Protein AF-U1Z7U2-F1 (afdb_monomer)

Secondary structure (DSSP, 8-state):
-EEEEEE-TTT--EEEEEEETT-----TTSEEEEEEEEEEEE-GGG-EEEEEEEEEESTT-SSPPEE---SSS---TT--EEEEEEPP--SSEEEEEEEEEEE-SBTTBPPPPEEEEE-

Foldseek 3Di:
DDWDWDQDPPVSFIKIKDKDFPDQDDDFQQKWWWWWWWWWDQPDPVGIDIDIGTDTGGNPDPFDWDFPPDDPPPCPPRNITMTMGTDDDDPTHTDWIWTWMWGHSDPPDIDPIDTGTGD

Nearest PDB structures (foldseek):
  5hdw-assembly1_A  TM=2.378E-01  e=1.516E-01  Homo sapiens
  2wlj-assembly1_B-2  TM=3.959E-01  e=1.590E+00  Paramagnetospirillum magnetotacticum
  2x6b-assembly1_A  TM=3.764E-01  e=1.679E+00  Paramagnetospirillum magnetotacticum
  2wlj-assembly1_A-2  TM=3.754E-01  e=1.679E+00  Paramagnetospirillum magnetotacticum
  7uwl-assembly1_C  TM=3.136E-01  e=4.027E+00  Homo sapiens

Structure (mmCIF, N/CA/C/O backbone):
data_AF-U1Z7U2-F1
#
_entry.id   AF-U1Z7U2-F1
#
loop_
_atom_site.group_PDB
_atom_site.id
_atom_site.type_symbol
_atom_site.label_atom_id
_atom_site.label_alt_id
_atom_site.label_comp_id
_atom_site.label_asym_id
_atom_site.label_entity_id
_atom_site.label_seq_id
_atom_site.pdbx_PDB_ins_code
_atom_site.Cartn_x
_atom_site.Cartn_y
_atom_site.Cartn_z
_atom_site.occupancy
_atom_site.B_iso_or_equiv
_atom_site.auth_seq_id
_atom_site.auth_comp_id
_atom_site.auth_asym_id
_atom_site.auth_atom_id
_atom_site.pdbx_PDB_model_num
ATOM 1 N N . MET A 1 1 ? -4.348 8.118 7.591 1.00 70.56 1 MET A N 1
ATOM 2 C CA . MET A 1 1 ? -3.485 7.010 7.139 1.00 70.56 1 MET A CA 1
ATOM 3 C C . MET A 1 1 ? -2.384 7.594 6.265 1.00 70.56 1 MET A C 1
ATOM 5 O O . MET A 1 1 ? -2.663 8.569 5.578 1.00 70.56 1 MET A O 1
ATOM 9 N N . GLN A 1 2 ? -1.156 7.079 6.343 1.00 75.75 2 GLN A N 1
ATOM 10 C CA . GLN A 1 2 ? -0.020 7.525 5.516 1.00 75.75 2 GLN A CA 1
ATOM 11 C C . GLN A 1 2 ? 0.735 6.308 4.976 1.00 75.75 2 GLN A C 1
ATOM 13 O O . GLN A 1 2 ? 0.916 5.354 5.727 1.00 75.75 2 GLN A O 1
ATOM 18 N N . TYR A 1 3 ? 1.187 6.359 3.724 1.00 76.56 3 TYR A N 1
ATOM 19 C CA . TYR A 1 3 ? 1.913 5.281 3.049 1.00 76.56 3 TYR A CA 1
ATOM 20 C C . TYR A 1 3 ? 3.252 5.796 2.509 1.00 76.56 3 TYR A C 1
ATOM 22 O O . TYR A 1 3 ? 3.311 6.911 1.988 1.00 76.56 3 TYR A O 1
ATOM 30 N N . ALA A 1 4 ? 4.312 5.001 2.637 1.00 77.25 4 ALA A N 1
ATOM 31 C CA . ALA A 1 4 ? 5.647 5.327 2.147 1.00 77.25 4 ALA A CA 1
ATOM 32 C C . ALA A 1 4 ? 6.360 4.091 1.583 1.00 77.25 4 ALA A C 1
ATOM 34 O O . ALA A 1 4 ? 6.106 2.968 2.010 1.00 77.25 4 ALA A O 1
ATOM 35 N N . HIS A 1 5 ? 7.287 4.316 0.653 1.00 75.25 5 HIS A N 1
ATOM 36 C CA . HIS A 1 5 ? 8.133 3.291 0.045 1.00 75.25 5 HIS A CA 1
ATOM 37 C C . HIS A 1 5 ? 9.593 3.755 0.075 1.00 75.25 5 HIS A C 1
ATOM 39 O O . HIS A 1 5 ? 9.888 4.870 -0.360 1.00 75.25 5 HIS A O 1
ATOM 45 N N . TYR A 1 6 ? 10.503 2.946 0.622 1.00 75.06 6 TYR A N 1
ATOM 46 C CA . TYR A 1 6 ? 11.919 3.307 0.760 1.00 75.06 6 TYR A CA 1
ATOM 47 C C . TYR A 1 6 ? 12.828 2.076 0.907 1.00 75.06 6 TYR A C 1
ATOM 49 O O . TYR A 1 6 ? 12.359 0.982 1.206 1.00 75.06 6 TYR A O 1
ATOM 57 N N . ILE A 1 7 ? 14.144 2.256 0.739 1.00 73.31 7 ILE A N 1
ATOM 58 C CA . ILE A 1 7 ? 15.154 1.225 1.044 1.00 73.31 7 ILE A CA 1
ATOM 59 C C . ILE A 1 7 ? 15.498 1.286 2.534 1.00 73.31 7 ILE A C 1
ATOM 61 O O . ILE A 1 7 ? 15.986 2.312 3.016 1.00 73.31 7 ILE A O 1
ATOM 65 N N . ASP A 1 8 ? 15.295 0.194 3.268 1.00 69.94 8 ASP A N 1
ATOM 66 C CA . ASP A 1 8 ? 15.754 0.081 4.650 1.00 69.94 8 ASP A CA 1
ATOM 67 C C . ASP A 1 8 ? 17.295 0.035 4.689 1.00 69.94 8 ASP A C 1
ATOM 69 O O . ASP A 1 8 ? 17.903 -0.911 4.182 1.00 69.94 8 ASP A O 1
ATOM 73 N N . PRO A 1 9 ? 17.962 1.014 5.329 1.00 65.44 9 PRO A N 1
ATOM 74 C CA . PRO A 1 9 ? 19.420 1.098 5.347 1.00 65.44 9 PRO A CA 1
ATOM 75 C C . PRO A 1 9 ? 20.106 -0.055 6.099 1.00 65.44 9 PRO A C 1
ATOM 77 O O . PRO A 1 9 ? 21.325 -0.184 6.017 1.00 65.44 9 PRO A O 1
ATOM 80 N N . ARG A 1 10 ? 19.371 -0.868 6.872 1.00 67.56 10 ARG A N 1
ATOM 81 C CA . ARG A 1 10 ? 19.933 -2.003 7.625 1.00 67.56 10 ARG A CA 1
ATOM 82 C C . ARG A 1 10 ? 19.893 -3.302 6.843 1.00 67.56 10 ARG A C 1
ATOM 84 O O . ARG A 1 10 ? 20.850 -4.068 6.891 1.00 67.56 10 ARG A O 1
ATOM 91 N N . SER A 1 11 ? 18.772 -3.561 6.184 1.00 69.56 11 SER A N 1
ATOM 92 C CA . SER A 1 11 ? 18.542 -4.795 5.433 1.00 69.56 11 SER A CA 1
ATOM 93 C C . SER A 1 11 ? 18.878 -4.646 3.950 1.00 69.56 11 SER A C 1
ATOM 95 O O . SER A 1 11 ? 19.024 -5.653 3.269 1.00 69.56 11 SER A O 1
ATOM 97 N N . SER A 1 12 ? 19.038 -3.411 3.458 1.00 71.75 12 SER A N 1
ATOM 98 C CA . SER A 1 12 ? 19.100 -3.072 2.027 1.00 71.75 12 SER A CA 1
ATOM 99 C C . SER A 1 12 ? 17.869 -3.522 1.237 1.00 71.75 12 SER A C 1
ATOM 101 O O . SER A 1 12 ? 17.890 -3.503 0.012 1.00 71.75 12 SER A O 1
ATOM 103 N N . GLN A 1 13 ? 16.788 -3.889 1.929 1.00 71.25 13 GLN A N 1
ATOM 104 C CA . GLN A 1 13 ? 15.543 -4.303 1.306 1.00 71.25 13 GLN A CA 1
ATOM 105 C C . GLN A 1 13 ? 14.651 -3.095 1.067 1.00 71.25 13 GLN A C 1
ATOM 107 O O . GLN A 1 13 ? 14.593 -2.166 1.875 1.00 71.25 13 GLN A O 1
ATOM 112 N N . TRP A 1 14 ? 13.900 -3.142 -0.023 1.00 71.44 14 TRP A N 1
ATOM 113 C CA . TRP A 1 14 ? 12.781 -2.239 -0.228 1.00 71.44 14 TRP A CA 1
ATOM 114 C C . TRP A 1 14 ? 11.662 -2.566 0.765 1.00 71.44 14 TRP A C 1
ATOM 116 O O . TRP A 1 14 ? 11.310 -3.732 0.974 1.00 71.44 14 TRP A O 1
ATOM 126 N N . VAL A 1 15 ? 11.121 -1.528 1.397 1.00 71.69 15 VAL A N 1
ATOM 127 C CA . VAL A 1 15 ? 10.099 -1.622 2.438 1.00 71.69 15 VAL A CA 1
ATOM 128 C C . VAL A 1 15 ? 8.942 -0.690 2.108 1.00 71.69 15 VAL A C 1
ATOM 130 O O . VAL A 1 15 ? 9.134 0.498 1.841 1.00 71.69 15 VAL A O 1
ATOM 133 N N . ASN A 1 16 ? 7.732 -1.242 2.191 1.00 75.19 16 ASN A N 1
ATOM 134 C CA . ASN A 1 16 ? 6.498 -0.468 2.255 1.00 75.19 16 ASN A CA 1
ATOM 135 C C . ASN A 1 16 ? 6.154 -0.201 3.715 1.00 75.19 16 ASN A C 1
ATOM 137 O O . ASN A 1 16 ? 6.071 -1.140 4.507 1.00 75.19 16 ASN A O 1
ATOM 141 N N . GLU A 1 17 ? 5.928 1.061 4.051 1.00 79.94 17 GLU A N 1
ATOM 142 C CA . GLU A 1 17 ? 5.502 1.503 5.369 1.00 79.94 17 GLU A CA 1
ATOM 143 C C . GLU A 1 17 ? 4.087 2.054 5.328 1.00 79.94 17 GLU A C 1
ATOM 145 O O . GLU A 1 17 ? 3.744 2.884 4.487 1.00 79.94 17 GLU A O 1
ATOM 150 N N . LEU A 1 18 ? 3.289 1.643 6.308 1.00 79.25 18 LEU A N 1
ATOM 151 C CA . LEU A 1 18 ? 1.943 2.145 6.511 1.00 79.25 18 LEU A CA 1
ATOM 152 C C . LEU A 1 18 ? 1.750 2.626 7.948 1.00 79.25 18 LEU A C 1
ATOM 154 O O . LEU A 1 18 ? 2.131 1.944 8.900 1.00 79.25 18 LEU A O 1
ATOM 158 N N . ARG A 1 19 ? 1.116 3.791 8.095 1.00 76.81 19 ARG A N 1
ATOM 159 C CA . ARG A 1 19 ? 0.744 4.394 9.381 1.00 76.81 19 ARG A CA 1
ATOM 160 C C . ARG A 1 19 ? -0.764 4.508 9.511 1.00 76.81 19 ARG A C 1
ATOM 162 O O . ARG A 1 19 ? -1.423 5.119 8.658 1.00 76.81 19 ARG A O 1
ATOM 169 N N . LEU A 1 20 ? -1.291 3.989 10.617 1.00 76.88 20 LEU A N 1
ATOM 170 C CA . LEU A 1 20 ? -2.719 3.978 10.939 1.00 76.88 20 LEU A CA 1
ATOM 171 C C . LEU A 1 20 ? -2.978 4.792 12.225 1.00 76.88 20 LEU A C 1
ATOM 173 O O . LEU A 1 20 ? -2.870 4.257 13.329 1.00 76.88 20 LEU A O 1
ATOM 177 N N . PRO A 1 21 ? -3.293 6.099 12.116 1.00 69.00 21 PRO A N 1
ATOM 178 C CA . PRO A 1 21 ? -3.549 6.948 13.280 1.00 69.00 21 PRO A CA 1
ATOM 179 C C . PRO A 1 21 ? -4.716 6.438 14.129 1.00 69.00 21 PRO A C 1
ATOM 181 O O . PRO A 1 21 ? -5.762 6.081 13.586 1.00 69.00 21 PRO A O 1
ATOM 184 N N . GLY A 1 22 ? -4.547 6.432 15.454 1.00 70.50 22 GLY A N 1
ATOM 185 C CA . GLY A 1 22 ? -5.570 5.979 16.406 1.00 70.50 22 GLY A CA 1
ATOM 186 C C . GLY A 1 22 ? -5.772 4.461 16.472 1.00 70.50 22 GLY A C 1
ATOM 187 O O . GLY A 1 22 ? -6.628 4.000 17.227 1.00 70.50 22 GLY A O 1
ATOM 188 N N . GLN A 1 23 ? -4.993 3.688 15.711 1.00 73.88 23 GLN A N 1
ATOM 189 C CA . GLN A 1 23 ? -5.040 2.233 15.705 1.00 73.88 23 GLN A CA 1
ATOM 190 C C . GLN A 1 23 ? -3.808 1.667 16.419 1.00 73.88 23 GLN A C 1
ATOM 192 O O . GLN A 1 23 ? -2.680 1.910 15.999 1.00 73.88 23 GLN A O 1
ATOM 197 N N . HIS A 1 24 ? -4.041 0.878 17.469 1.00 72.06 24 HIS A N 1
ATOM 198 C CA . HIS A 1 24 ? -2.980 0.262 18.279 1.00 72.06 24 HIS A CA 1
ATOM 199 C C . HIS A 1 24 ? -2.671 -1.188 17.875 1.00 72.06 24 HIS A C 1
ATOM 201 O O . HIS A 1 24 ? -1.613 -1.714 18.209 1.00 72.06 24 HIS A O 1
ATOM 207 N N . GLU A 1 25 ? -3.592 -1.840 17.161 1.00 77.12 25 GLU A N 1
ATOM 208 C CA . GLU A 1 25 ? -3.471 -3.231 16.721 1.00 77.12 25 GLU A CA 1
ATOM 209 C C . GLU A 1 25 ? -3.751 -3.342 15.226 1.00 77.12 25 GLU A C 1
ATOM 211 O O . GLU A 1 25 ? -4.692 -2.731 14.721 1.00 77.12 25 GLU A O 1
ATOM 216 N N . TYR A 1 26 ? -2.981 -4.176 14.534 1.00 81.62 26 TYR A N 1
ATOM 217 C CA . TYR A 1 26 ? -3.237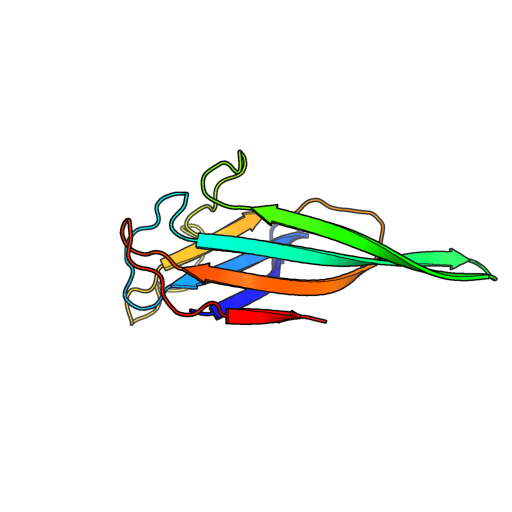 -4.534 13.145 1.00 81.62 26 TYR A CA 1
ATOM 218 C C . TYR A 1 26 ? -3.689 -5.987 13.043 1.00 81.62 26 TYR A C 1
ATOM 220 O O . TYR A 1 26 ? -3.135 -6.872 13.698 1.00 81.62 26 TYR A O 1
ATOM 228 N N . ARG A 1 27 ? -4.690 -6.227 12.197 1.00 85.12 27 ARG A N 1
ATOM 229 C CA . ARG A 1 27 ? -5.106 -7.560 11.762 1.00 85.12 27 ARG A CA 1
ATOM 230 C C . ARG A 1 27 ? -5.049 -7.596 10.242 1.00 85.12 27 ARG A C 1
ATOM 232 O O . ARG A 1 27 ? -5.435 -6.620 9.594 1.00 85.12 27 ARG A O 1
ATOM 239 N N . GLN A 1 28 ? -4.588 -8.716 9.689 1.00 83.94 28 GLN A N 1
ATOM 240 C CA . GLN A 1 28 ? -4.625 -8.940 8.244 1.00 83.94 28 GLN A CA 1
ATOM 241 C C . GLN A 1 28 ? -6.048 -8.691 7.721 1.00 83.94 28 GLN A C 1
ATOM 243 O O . GLN A 1 28 ? -7.020 -9.029 8.396 1.00 83.94 28 GLN A O 1
ATOM 248 N N . GLY A 1 29 ? -6.164 -8.040 6.564 1.00 84.25 29 GLY A N 1
ATOM 249 C CA . GLY A 1 29 ? -7.452 -7.634 5.989 1.00 84.25 29 GLY A CA 1
ATOM 250 C C . GLY A 1 29 ? -7.944 -6.249 6.417 1.00 84.25 29 GLY A C 1
ATOM 251 O O . GLY A 1 29 ? -8.777 -5.676 5.726 1.00 84.25 29 GLY A O 1
ATOM 252 N N . MET A 1 30 ? -7.377 -5.631 7.466 1.00 89.19 30 MET A N 1
ATOM 253 C CA . MET A 1 30 ? -7.714 -4.237 7.805 1.00 89.19 30 MET A CA 1
ATOM 254 C C . MET A 1 30 ? -7.273 -3.239 6.737 1.00 89.19 30 MET A C 1
ATOM 256 O O . MET A 1 30 ? -7.777 -2.122 6.686 1.00 89.19 30 MET A O 1
ATOM 260 N N . VAL A 1 31 ? -6.287 -3.596 5.922 1.00 88.44 31 VAL A N 1
ATOM 261 C CA . VAL A 1 31 ? -5.773 -2.742 4.858 1.00 88.44 31 VAL A CA 1
ATOM 262 C C . VAL A 1 31 ? -5.691 -3.582 3.599 1.00 88.44 31 VAL A C 1
ATOM 264 O O . VAL A 1 31 ? -5.162 -4.695 3.635 1.00 88.44 31 VAL A O 1
ATOM 267 N N . SER A 1 32 ? -6.172 -3.025 2.497 1.00 91.12 32 SER A N 1
ATOM 268 C CA . SER A 1 32 ? -5.996 -3.582 1.165 1.00 91.12 32 SER A CA 1
ATOM 269 C C . SER A 1 32 ? -5.494 -2.521 0.199 1.00 91.12 32 SER A C 1
ATOM 271 O O . SER A 1 32 ? -5.750 -1.325 0.363 1.00 91.12 32 SER A O 1
ATOM 273 N N . PHE A 1 33 ? -4.772 -2.971 -0.815 1.00 91.62 33 PHE A N 1
ATOM 274 C CA . PHE A 1 33 ? -4.286 -2.147 -1.902 1.00 91.62 33 PHE A CA 1
ATOM 275 C C . PHE A 1 33 ? -4.626 -2.812 -3.225 1.00 91.62 33 PHE A C 1
ATOM 277 O O . PHE A 1 33 ? -4.410 -4.013 -3.397 1.00 91.62 33 PHE A O 1
ATOM 284 N N . ASP A 1 34 ? -5.141 -2.010 -4.145 1.00 94.19 34 ASP A N 1
ATOM 285 C CA . ASP A 1 34 ? -5.387 -2.393 -5.528 1.00 94.19 34 ASP A CA 1
ATOM 286 C C . ASP A 1 34 ? -4.646 -1.409 -6.431 1.00 94.19 34 ASP A C 1
ATOM 288 O O . ASP A 1 34 ? -4.882 -0.196 -6.375 1.00 94.19 34 ASP A O 1
ATOM 292 N N . GLY A 1 35 ? -3.702 -1.917 -7.219 1.00 93.94 35 GLY A N 1
ATOM 293 C CA . GLY A 1 35 ? -2.886 -1.081 -8.073 1.00 93.94 35 GLY A CA 1
ATOM 294 C C . GLY A 1 35 ? -1.824 -1.841 -8.846 1.00 93.94 35 GLY A C 1
ATOM 295 O O . GLY A 1 35 ? -1.920 -3.041 -9.122 1.00 93.94 35 GLY A O 1
ATOM 296 N N . HIS A 1 36 ? -0.784 -1.107 -9.220 1.00 91.62 36 HIS A N 1
ATOM 297 C CA . HIS A 1 36 ? 0.342 -1.627 -9.969 1.00 91.62 36 HIS A CA 1
ATOM 298 C C . HIS A 1 36 ? 1.629 -0.882 -9.649 1.00 91.62 36 HIS A C 1
ATOM 300 O O . HIS A 1 36 ? 1.651 0.266 -9.201 1.00 91.62 36 HIS A O 1
ATOM 306 N N . GLU A 1 37 ? 2.723 -1.552 -9.958 1.00 90.31 37 GLU A N 1
ATOM 307 C CA . GLU A 1 37 ? 4.048 -0.972 -10.015 1.00 90.31 37 GLU A CA 1
ATOM 308 C C . GLU A 1 37 ? 4.443 -0.691 -11.447 1.00 90.31 37 GLU A C 1
ATOM 310 O O . GLU A 1 37 ? 4.127 -1.460 -12.355 1.00 90.31 37 GLU A O 1
ATOM 315 N N . GLU A 1 38 ? 5.196 0.379 -11.641 1.00 91.19 38 GLU A N 1
ATOM 316 C CA . GLU A 1 38 ? 5.848 0.680 -12.901 1.00 91.19 38 GLU A CA 1
ATOM 317 C C . GLU A 1 38 ? 7.341 0.472 -12.751 1.00 91.19 38 GLU A C 1
ATOM 319 O O . GLU A 1 38 ? 7.997 1.147 -11.964 1.00 91.19 38 GLU A O 1
ATOM 324 N N . TRP A 1 39 ? 7.885 -0.421 -13.561 1.00 89.75 39 TRP A N 1
ATOM 325 C CA . TRP A 1 39 ? 9.298 -0.751 -13.597 1.00 89.75 39 TRP A CA 1
ATOM 326 C C . TRP A 1 39 ? 9.924 -0.208 -14.875 1.00 89.75 39 TRP A C 1
ATOM 328 O O . TRP A 1 39 ? 9.320 -0.248 -15.954 1.00 89.75 39 TRP A O 1
ATOM 338 N N . LYS 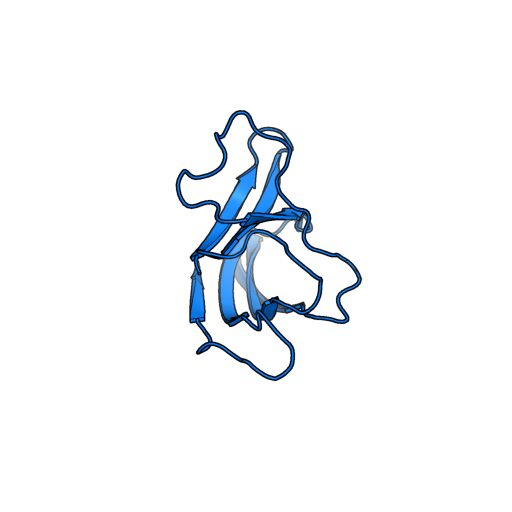A 1 40 ? 11.144 0.310 -14.763 1.00 88.19 40 LYS A N 1
ATOM 339 C CA . LYS A 1 40 ? 11.985 0.717 -15.885 1.00 88.19 40 LYS A CA 1
ATOM 340 C C . LYS A 1 40 ? 13.107 -0.292 -16.039 1.00 88.19 40 LYS A C 1
ATOM 342 O O . LYS A 1 40 ? 13.951 -0.453 -15.164 1.00 88.19 40 LYS A O 1
ATOM 347 N N . ARG A 1 41 ? 13.169 -0.907 -17.214 1.00 82.69 41 ARG A N 1
ATOM 348 C CA . ARG A 1 41 ? 14.302 -1.736 -17.611 1.00 82.69 41 ARG A CA 1
ATOM 349 C C . ARG A 1 41 ? 15.143 -1.003 -18.641 1.00 82.69 41 ARG A C 1
ATOM 351 O O . ARG A 1 41 ? 14.625 -0.565 -19.671 1.00 82.69 41 ARG A O 1
ATOM 358 N N . SER A 1 42 ? 16.451 -0.922 -18.408 1.00 76.69 42 SER A N 1
ATOM 359 C CA . SER A 1 42 ? 17.392 -0.512 -19.452 1.00 76.69 42 SER A CA 1
ATOM 360 C C . SER A 1 42 ? 17.449 -1.577 -20.550 1.00 76.69 42 SER A C 1
ATOM 362 O O . SER A 1 42 ? 17.746 -2.741 -20.283 1.00 76.69 42 SER A O 1
ATOM 364 N N . THR A 1 43 ? 17.178 -1.184 -21.795 1.00 78.75 43 THR A N 1
ATOM 365 C CA . THR A 1 43 ? 17.318 -2.059 -22.975 1.00 78.75 43 THR A CA 1
ATOM 366 C C . THR A 1 43 ? 18.613 -1.777 -23.750 1.00 78.75 43 THR A C 1
ATOM 368 O O . THR A 1 43 ? 18.758 -2.160 -24.911 1.00 78.75 43 THR A O 1
ATOM 371 N N . GLY A 1 44 ? 19.584 -1.109 -23.114 1.00 72.88 44 GLY A N 1
ATOM 372 C CA . GLY A 1 44 ? 20.836 -0.696 -23.748 1.00 72.88 44 GLY A CA 1
ATOM 373 C C . GLY A 1 44 ? 20.633 0.471 -24.720 1.00 72.88 44 GLY A C 1
ATOM 374 O O . GLY A 1 44 ? 19.933 1.431 -24.411 1.00 72.88 44 GLY A O 1
ATOM 375 N N . LEU A 1 45 ? 21.238 0.395 -25.911 1.00 68.62 45 LEU A N 1
ATOM 376 C CA . LEU A 1 45 ? 21.218 1.464 -26.930 1.00 68.62 45 LEU A CA 1
ATOM 377 C C . LEU A 1 45 ? 19.814 1.815 -27.464 1.00 68.62 45 LEU A C 1
ATOM 379 O O . LEU A 1 45 ? 19.654 2.836 -28.126 1.00 68.62 45 LEU A O 1
ATOM 383 N N . LEU A 1 46 ? 18.810 0.978 -27.190 1.00 72.50 46 LEU A N 1
ATOM 384 C CA . LEU A 1 46 ? 17.430 1.129 -27.663 1.00 72.50 46 LEU A CA 1
ATOM 385 C C . LEU A 1 46 ? 16.540 1.949 -26.707 1.00 72.50 46 LEU A C 1
ATOM 387 O O . LEU A 1 46 ? 15.385 2.213 -27.031 1.00 72.50 46 LEU A O 1
ATOM 391 N N . GLY A 1 47 ? 17.075 2.391 -25.561 1.00 73.00 47 GLY A N 1
ATOM 392 C CA . GLY A 1 47 ? 16.361 3.197 -24.566 1.00 73.00 47 GLY A CA 1
ATOM 393 C C . GLY A 1 47 ? 15.892 2.386 -23.355 1.00 73.00 47 GLY A C 1
ATOM 394 O O . GLY A 1 47 ? 16.482 1.360 -23.006 1.00 73.00 47 GLY A O 1
ATOM 395 N N . SER A 1 48 ? 14.838 2.850 -22.684 1.00 78.06 48 SER A N 1
ATOM 396 C CA . SER A 1 48 ? 14.221 2.155 -21.550 1.00 78.06 48 SER A CA 1
ATOM 397 C C . SER A 1 48 ? 12.829 1.641 -21.906 1.00 78.06 48 SER A C 1
ATOM 399 O O . SER A 1 48 ? 12.038 2.330 -22.549 1.00 78.06 48 SER A O 1
ATOM 401 N N . ALA A 1 49 ? 12.527 0.416 -21.478 1.00 81.94 49 ALA A N 1
ATOM 402 C CA . ALA A 1 49 ? 11.186 -0.146 -21.543 1.00 81.94 4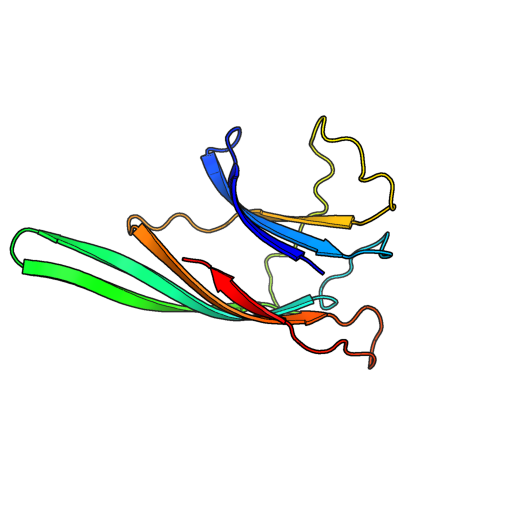9 ALA A CA 1
ATOM 403 C C . ALA A 1 49 ? 10.486 0.059 -20.197 1.00 81.94 49 ALA A C 1
ATOM 405 O O . ALA A 1 49 ? 11.119 -0.058 -19.145 1.00 81.94 49 ALA A O 1
ATOM 406 N N . LYS A 1 50 ? 9.184 0.357 -20.239 1.00 85.81 50 LYS A N 1
ATOM 407 C CA . LYS A 1 50 ? 8.326 0.386 -19.052 1.00 85.81 50 LYS A CA 1
ATOM 408 C C . LYS A 1 50 ? 7.507 -0.894 -18.978 1.00 85.81 50 LYS A C 1
ATOM 410 O O . LYS A 1 50 ? 6.947 -1.318 -19.989 1.00 85.81 50 LYS A O 1
ATOM 415 N N . ARG A 1 51 ? 7.410 -1.471 -17.786 1.00 87.56 51 ARG A N 1
ATOM 416 C CA . ARG A 1 51 ? 6.566 -2.627 -17.487 1.00 87.56 51 ARG A CA 1
ATOM 417 C C . ARG A 1 51 ? 5.665 -2.286 -16.310 1.00 87.56 51 ARG A C 1
ATOM 419 O O . ARG A 1 51 ? 6.163 -1.823 -15.292 1.00 87.56 51 ARG A O 1
ATOM 426 N N . CYS A 1 52 ? 4.366 -2.534 -16.449 1.00 89.62 52 CYS A N 1
ATOM 427 C CA . CYS A 1 52 ? 3.429 -2.429 -15.335 1.00 89.62 52 CYS A CA 1
ATOM 428 C C . CYS A 1 52 ? 3.168 -3.822 -14.758 1.00 89.62 52 CYS A C 1
ATOM 430 O O . CYS A 1 52 ? 2.842 -4.742 -15.513 1.00 89.62 52 CYS A O 1
ATOM 432 N N . VAL A 1 53 ? 3.319 -3.980 -13.446 1.00 88.44 53 VAL A N 1
ATOM 433 C CA . VAL A 1 53 ? 3.106 -5.244 -12.730 1.00 88.44 53 VAL A CA 1
ATOM 434 C C . VAL A 1 53 ? 1.983 -5.040 -11.721 1.00 88.44 53 VAL A C 1
ATOM 436 O O . VAL A 1 53 ? 2.085 -4.109 -10.928 1.00 88.44 53 VAL A O 1
ATOM 439 N N . PRO A 1 54 ? 0.917 -5.859 -11.728 1.00 90.31 54 PRO A N 1
ATOM 440 C CA . PRO A 1 54 ? -0.125 -5.766 -10.714 1.00 90.31 54 PRO A CA 1
ATOM 441 C C . PRO A 1 54 ? 0.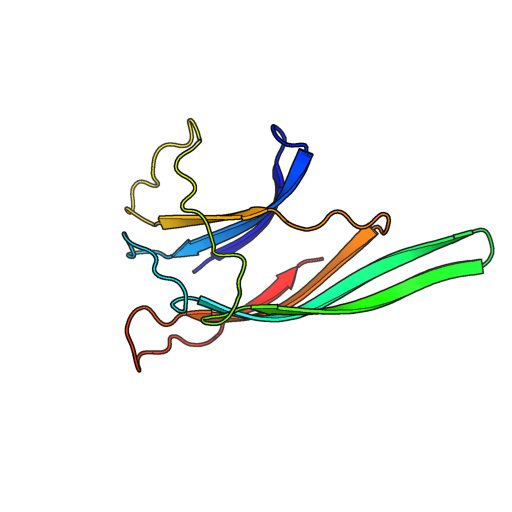459 -5.905 -9.309 1.00 90.31 54 PRO A C 1
ATOM 443 O O . PRO A 1 54 ? 1.214 -6.838 -9.038 1.00 90.31 54 PRO A O 1
ATOM 446 N N . LEU A 1 55 ? 0.069 -4.996 -8.424 1.00 87.12 55 LEU A N 1
ATOM 447 C CA . LEU A 1 55 ? 0.388 -5.025 -7.007 1.00 87.12 55 LEU A CA 1
ATOM 44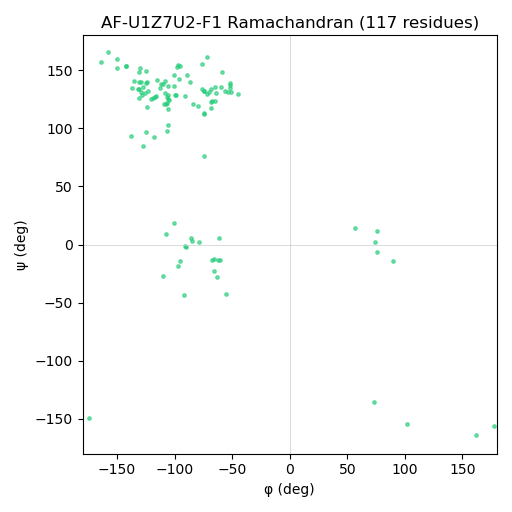8 C C . LEU A 1 55 ? -0.936 -4.957 -6.264 1.00 87.12 55 LEU A C 1
ATOM 450 O O . LEU A 1 55 ? -1.509 -3.888 -6.091 1.00 87.12 55 LEU A O 1
ATOM 454 N N . VAL A 1 56 ? -1.433 -6.127 -5.878 1.00 89.69 56 VAL A N 1
ATOM 455 C CA . VAL A 1 56 ? -2.709 -6.270 -5.183 1.00 89.69 56 VAL A CA 1
ATOM 456 C C . VAL A 1 56 ? -2.474 -7.100 -3.937 1.00 89.69 56 VAL A C 1
ATOM 458 O O . VAL A 1 56 ? -1.878 -8.175 -4.005 1.00 89.69 56 VAL A O 1
ATOM 461 N N . TRP A 1 57 ? -2.928 -6.592 -2.800 1.00 89.62 57 TRP A N 1
ATOM 462 C CA . TRP A 1 57 ? -2.861 -7.300 -1.532 1.00 89.62 57 TRP A CA 1
ATOM 463 C C . TRP A 1 57 ? -4.019 -6.905 -0.623 1.00 89.62 57 TRP A C 1
ATOM 465 O O . TRP A 1 57 ? -4.564 -5.807 -0.711 1.00 89.62 57 TRP A O 1
ATOM 475 N N . GLY A 1 58 ? -4.419 -7.821 0.251 1.00 87.62 58 GLY A N 1
ATOM 476 C CA . GLY A 1 58 ? -5.583 -7.663 1.114 1.00 87.62 58 GLY A CA 1
ATOM 477 C C . GLY A 1 58 ? -5.690 -8.821 2.095 1.00 87.62 58 GLY A C 1
ATOM 478 O O . GLY A 1 58 ? -4.677 -9.389 2.497 1.00 87.62 58 GLY A O 1
ATOM 479 N N . GLU A 1 59 ? -6.912 -9.178 2.479 1.00 87.62 59 GLU A N 1
ATOM 480 C CA . GLU A 1 59 ? -7.172 -10.236 3.463 1.00 87.62 59 GLU A CA 1
ATOM 481 C C . GLU A 1 59 ? -6.529 -11.580 3.089 1.00 87.62 59 GLU A C 1
ATOM 483 O O . GLU A 1 59 ? -5.876 -12.194 3.929 1.00 87.62 59 GLU A O 1
ATOM 488 N N . ASP A 1 60 ? -6.617 -11.967 1.815 1.00 87.31 60 ASP A N 1
ATOM 489 C CA . ASP A 1 60 ? -6.115 -13.249 1.306 1.00 87.31 60 ASP A CA 1
ATOM 490 C C . ASP A 1 60 ? -4.615 -13.247 0.938 1.00 87.31 60 ASP A C 1
ATOM 492 O O . ASP A 1 60 ? -4.108 -14.245 0.419 1.00 87.31 60 ASP A O 1
ATOM 496 N N . ASP A 1 61 ? -3.885 -12.143 1.154 1.00 84.50 61 ASP A N 1
ATOM 497 C CA . ASP A 1 61 ? -2.453 -12.090 0.826 1.00 84.50 61 ASP A CA 1
ATOM 498 C C . ASP A 1 61 ? -1.646 -13.006 1.770 1.00 84.50 61 ASP A C 1
ATOM 500 O O . ASP A 1 61 ? -1.673 -12.805 2.989 1.00 84.50 61 ASP A O 1
ATOM 504 N N . PRO A 1 62 ? -0.888 -13.991 1.246 1.00 81.62 62 PRO A N 1
ATOM 505 C CA . PRO A 1 62 ? -0.077 -14.889 2.066 1.00 81.62 62 PRO A CA 1
ATOM 506 C C . PRO A 1 62 ? 1.108 -14.205 2.763 1.00 81.62 62 PRO A C 1
ATOM 508 O O . PRO A 1 62 ? 1.724 -14.822 3.634 1.00 81.62 62 PRO A O 1
ATOM 511 N N . ILE A 1 63 ? 1.469 -12.976 2.377 1.00 78.69 63 ILE A N 1
ATOM 512 C CA . ILE A 1 63 ? 2.564 -12.213 2.986 1.00 78.69 63 ILE A CA 1
ATOM 513 C C . ILE A 1 63 ? 1.964 -11.089 3.846 1.00 78.69 63 ILE A C 1
ATOM 515 O O . ILE A 1 63 ? 1.622 -10.029 3.311 1.00 78.69 63 ILE A O 1
ATOM 519 N N . PRO A 1 64 ? 1.838 -11.285 5.172 1.00 75.00 64 PRO A N 1
ATOM 520 C CA . PRO A 1 64 ? 1.231 -10.291 6.044 1.00 75.00 64 PRO A CA 1
ATOM 521 C C . PRO A 1 64 ? 2.135 -9.071 6.245 1.00 75.00 64 PRO A C 1
ATOM 523 O O . PRO A 1 64 ? 3.353 -9.126 6.054 1.00 75.00 64 PRO A O 1
ATOM 526 N N . PHE A 1 65 ? 1.535 -7.966 6.688 1.00 79.19 65 PHE A N 1
ATOM 527 C CA . PHE A 1 65 ? 2.300 -6.863 7.262 1.00 79.19 65 PHE A CA 1
ATOM 528 C C . PHE A 1 65 ? 2.790 -7.227 8.662 1.00 79.19 65 PHE A C 1
ATOM 530 O O . PHE A 1 65 ? 2.009 -7.637 9.522 1.00 79.19 65 PHE A O 1
ATOM 537 N N . ASP A 1 66 ? 4.071 -6.981 8.913 1.00 76.25 66 ASP A N 1
ATOM 538 C CA . ASP A 1 66 ? 4.637 -7.045 10.250 1.00 76.25 66 ASP A CA 1
ATOM 539 C C . ASP A 1 66 ? 4.463 -5.696 10.944 1.00 76.25 66 ASP A C 1
ATOM 541 O O . ASP A 1 66 ? 4.700 -4.636 10.357 1.00 76.25 66 ASP A O 1
ATOM 545 N N . ILE A 1 67 ? 4.124 -5.721 12.232 1.00 73.69 67 ILE A N 1
ATOM 546 C CA . ILE A 1 67 ? 4.289 -4.531 13.066 1.00 73.69 67 ILE A CA 1
ATOM 547 C C . ILE A 1 67 ? 5.789 -4.226 13.124 1.00 73.69 67 ILE A C 1
ATOM 549 O O . ILE A 1 67 ? 6.612 -5.104 13.405 1.00 73.69 67 ILE A O 1
ATOM 553 N N . ASP A 1 68 ? 6.165 -2.978 12.860 1.00 70.69 68 ASP A N 1
ATOM 554 C CA . ASP A 1 68 ? 7.555 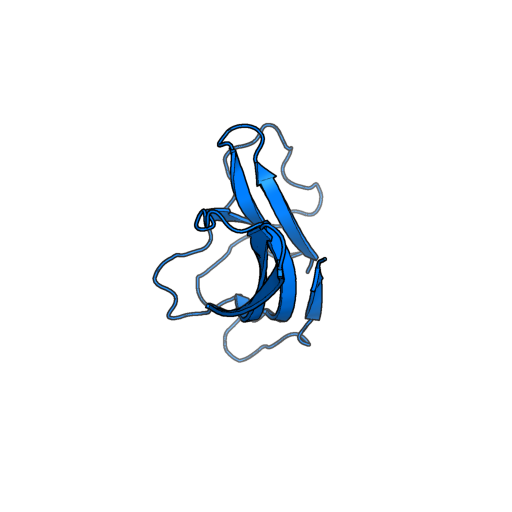-2.542 12.941 1.00 70.69 68 ASP A CA 1
ATOM 555 C C . ASP A 1 68 ? 7.993 -2.396 14.414 1.00 70.69 68 ASP A C 1
ATOM 557 O O . ASP A 1 68 ? 8.078 -1.300 14.958 1.00 70.69 68 ASP A O 1
ATOM 561 N N . ILE A 1 69 ? 8.252 -3.526 15.088 1.00 57.19 69 ILE A N 1
ATOM 562 C CA . ILE A 1 69 ? 8.643 -3.600 16.516 1.00 57.19 69 ILE A CA 1
ATOM 563 C C . ILE A 1 69 ? 10.178 -3.423 16.697 1.00 57.19 69 ILE A C 1
ATOM 565 O O . ILE A 1 69 ? 10.723 -3.543 17.790 1.00 57.19 69 ILE A O 1
ATOM 569 N N . GLY A 1 70 ? 10.928 -3.127 15.628 1.00 49.53 70 GLY A N 1
ATOM 570 C CA . GLY A 1 70 ? 12.382 -3.349 15.570 1.00 49.53 70 GLY A CA 1
ATOM 571 C C . GLY A 1 70 ? 13.304 -2.127 15.636 1.00 49.53 70 GLY A C 1
ATOM 572 O O . GLY A 1 70 ? 14.504 -2.264 15.372 1.00 49.53 70 GLY A O 1
ATOM 573 N N . THR A 1 71 ? 12.825 -0.917 15.926 1.00 46.91 71 THR A N 1
ATOM 574 C CA . THR A 1 71 ? 13.662 0.282 15.760 1.00 46.91 71 THR A CA 1
ATOM 575 C C . THR A 1 71 ? 13.785 1.125 17.031 1.00 46.91 71 THR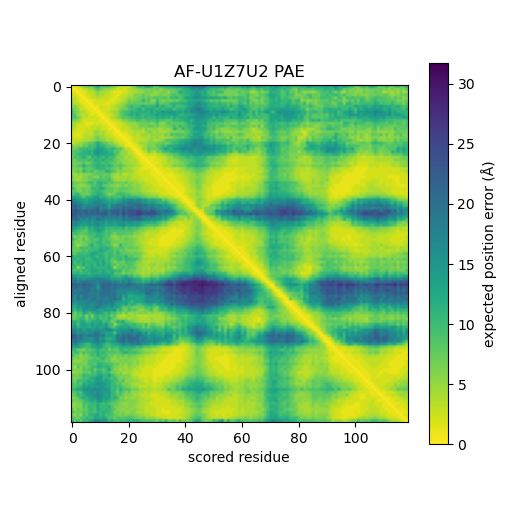 A C 1
ATOM 577 O O . THR A 1 71 ? 12.882 1.214 17.847 1.00 46.91 71 THR A O 1
ATOM 580 N N . ARG A 1 72 ? 14.936 1.800 17.190 1.00 49.28 72 ARG A N 1
ATOM 581 C CA . ARG A 1 72 ? 15.132 2.922 18.134 1.00 49.28 72 ARG A CA 1
ATOM 582 C C . ARG A 1 72 ? 14.215 4.125 17.825 1.00 49.28 72 ARG A C 1
ATOM 584 O O . ARG A 1 72 ? 14.402 5.183 18.418 1.00 49.28 72 ARG A O 1
ATOM 591 N N . VAL A 1 73 ? 13.296 3.997 16.865 1.00 52.81 73 VAL A N 1
ATOM 592 C CA . VAL A 1 73 ? 12.250 4.982 16.612 1.00 52.81 73 VAL A CA 1
ATOM 593 C C . VAL A 1 73 ? 11.253 4.800 17.743 1.00 52.81 73 VAL A C 1
ATOM 595 O O . VAL A 1 73 ? 10.662 3.736 17.906 1.00 52.81 73 VAL A O 1
ATOM 598 N N . VAL A 1 74 ? 11.170 5.816 18.595 1.00 53.91 74 VAL A N 1
ATOM 599 C CA . VAL A 1 74 ? 10.198 5.871 19.685 1.00 53.91 74 VAL A CA 1
ATOM 600 C C . VAL A 1 74 ? 8.816 5.607 19.073 1.00 53.91 74 VAL A C 1
ATOM 602 O O . VAL A 1 74 ? 8.541 6.190 18.021 1.00 53.91 74 VAL A O 1
ATOM 605 N N . PRO A 1 75 ? 7.969 4.747 19.673 1.00 56.69 75 PRO A N 1
ATOM 606 C CA . PRO A 1 75 ? 6.568 4.656 19.282 1.00 56.69 75 PRO A CA 1
ATOM 607 C C . PRO A 1 75 ? 6.015 6.072 19.136 1.00 56.69 75 PRO A C 1
ATOM 609 O O . PRO A 1 75 ? 6.252 6.906 20.015 1.00 56.69 75 PRO A O 1
ATOM 612 N N . GLU A 1 76 ? 5.370 6.367 18.009 1.00 57.09 76 GLU A N 1
ATOM 613 C CA . GLU A 1 76 ? 4.845 7.709 17.761 1.00 57.09 76 GLU A CA 1
ATOM 614 C C . GLU A 1 76 ? 3.982 8.136 18.951 1.00 57.09 76 GLU A C 1
ATOM 616 O O . GLU A 1 76 ? 3.222 7.338 19.507 1.00 57.09 76 GLU A O 1
ATOM 621 N N . ALA A 1 77 ? 4.124 9.391 19.382 1.00 57.25 77 ALA A N 1
ATOM 622 C CA . ALA A 1 77 ? 3.496 9.882 20.612 1.00 57.25 77 ALA A CA 1
ATOM 623 C C . ALA A 1 77 ? 1.954 9.795 20.590 1.00 57.25 77 ALA A C 1
ATOM 625 O O . ALA A 1 77 ? 1.316 9.936 21.632 1.00 57.25 77 ALA A O 1
ATOM 626 N N . ASP A 1 78 ? 1.364 9.568 19.413 1.00 67.06 78 ASP A N 1
ATOM 627 C CA . ASP A 1 78 ? -0.070 9.415 19.175 1.00 67.06 78 ASP A CA 1
ATOM 628 C C . ASP A 1 78 ? -0.577 7.961 19.257 1.00 67.06 78 ASP A C 1
ATOM 630 O O . ASP A 1 78 ? -1.775 7.730 19.091 1.00 67.06 78 ASP A O 1
ATOM 634 N N . GLY A 1 79 ? 0.308 6.988 19.510 1.00 64.19 79 GLY A N 1
ATOM 635 C CA . GLY A 1 79 ? -0.043 5.570 19.611 1.00 64.19 79 GLY A CA 1
ATOM 636 C C . GLY A 1 79 ? -0.309 4.877 18.270 1.00 64.19 79 GLY A C 1
ATOM 637 O O . GLY A 1 79 ? -0.825 3.761 18.265 1.00 64.19 79 GLY A O 1
ATOM 638 N N . SER A 1 80 ? 0.020 5.509 17.138 1.00 68.44 80 SER A N 1
ATOM 639 C CA . SER A 1 80 ? -0.190 4.920 15.812 1.00 68.44 80 SER A CA 1
ATOM 640 C C . SER A 1 80 ? 0.663 3.670 15.573 1.00 68.44 80 SER A C 1
ATOM 642 O O . SER A 1 80 ? 1.865 3.636 15.849 1.00 68.44 80 SER A O 1
ATOM 644 N N . VAL A 1 81 ? 0.042 2.627 15.010 1.00 73.62 81 VAL A N 1
ATOM 645 C CA . VAL A 1 81 ? 0.768 1.440 14.552 1.00 73.62 81 VAL A CA 1
ATOM 646 C C . VAL A 1 81 ? 1.477 1.730 13.228 1.00 73.62 81 VAL A C 1
ATOM 648 O O . VAL A 1 81 ? 0.899 2.292 12.288 1.00 73.62 81 VAL A O 1
ATOM 651 N N . ARG A 1 82 ? 2.748 1.324 13.166 1.00 75.44 82 ARG A N 1
ATOM 652 C CA . ARG A 1 82 ? 3.583 1.338 11.967 1.00 75.44 82 ARG A CA 1
ATOM 653 C C . ARG A 1 82 ? 3.751 -0.089 11.469 1.00 75.44 82 ARG A C 1
ATOM 655 O O . ARG A 1 82 ? 4.143 -0.973 12.232 1.00 75.44 82 ARG A O 1
ATOM 662 N N . LEU A 1 83 ? 3.448 -0.301 10.199 1.00 77.62 83 LEU A N 1
ATOM 663 C CA . LEU A 1 83 ? 3.486 -1.608 9.559 1.00 77.62 83 LEU A CA 1
ATOM 664 C C . LEU A 1 83 ? 4.553 -1.618 8.477 1.00 77.62 83 LEU A C 1
ATOM 666 O O . LEU A 1 83 ? 4.697 -0.626 7.764 1.00 77.62 83 LEU A O 1
ATOM 670 N N . ARG A 1 84 ? 5.271 -2.733 8.348 1.00 77.75 84 ARG A N 1
ATOM 671 C CA . ARG A 1 84 ? 6.273 -2.950 7.305 1.00 77.75 84 ARG A CA 1
ATOM 672 C C . ARG A 1 84 ? 6.071 -4.290 6.613 1.00 77.75 84 ARG A C 1
ATOM 674 O O . ARG A 1 84 ? 5.676 -5.269 7.239 1.00 77.75 84 ARG A O 1
ATOM 681 N N . ARG A 1 85 ? 6.412 -4.345 5.332 1.00 78.00 85 ARG A N 1
ATOM 682 C CA . ARG A 1 85 ? 6.510 -5.587 4.559 1.00 78.00 85 ARG A CA 1
ATOM 683 C C . ARG A 1 85 ? 7.761 -5.533 3.695 1.00 78.00 85 ARG A C 1
ATOM 685 O O . ARG A 1 85 ? 8.023 -4.507 3.067 1.00 78.00 85 ARG A O 1
ATOM 692 N N . ALA A 1 86 ? 8.522 -6.627 3.688 1.00 63.94 86 ALA A N 1
ATOM 693 C CA . ALA A 1 86 ? 9.662 -6.783 2.794 1.00 63.94 86 ALA A CA 1
ATOM 694 C C . ALA A 1 86 ? 9.164 -6.959 1.355 1.00 63.94 86 ALA A C 1
ATOM 696 O O . ALA A 1 86 ? 8.257 -7.755 1.096 1.00 63.94 86 ALA A O 1
ATOM 697 N N . TYR A 1 87 ? 9.750 -6.196 0.441 1.00 67.38 87 TYR A N 1
ATOM 698 C CA . TYR A 1 87 ? 9.398 -6.204 -0.969 1.00 67.38 87 TYR A CA 1
ATOM 699 C C . TYR A 1 87 ? 10.341 -7.106 -1.775 1.00 67.38 87 TYR A C 1
ATOM 701 O O . TYR A 1 87 ? 11.478 -7.348 -1.366 1.00 67.38 87 TYR A O 1
ATOM 709 N N . HIS A 1 88 ? 9.877 -7.630 -2.910 1.00 64.06 88 HIS A N 1
ATOM 710 C CA . HIS A 1 88 ? 10.718 -8.447 -3.783 1.00 64.06 88 HIS A CA 1
ATOM 711 C C . HIS A 1 88 ? 11.723 -7.577 -4.548 1.00 64.06 88 HIS A C 1
ATOM 713 O O . HIS A 1 88 ? 11.358 -6.564 -5.145 1.00 64.06 88 HIS A O 1
ATOM 719 N N . GLU A 1 89 ? 12.988 -7.995 -4.550 1.00 55.59 89 GLU A N 1
ATOM 720 C CA . GLU A 1 89 ? 14.027 -7.403 -5.391 1.00 55.59 89 GLU A CA 1
ATOM 721 C C . GLU A 1 89 ? 13.829 -7.866 -6.840 1.00 55.59 89 GLU A C 1
ATOM 723 O O . GLU A 1 89 ? 14.006 -9.045 -7.153 1.00 55.59 89 GLU A O 1
ATOM 728 N N . ASP A 1 90 ? 13.464 -6.937 -7.724 1.00 62.84 90 ASP A N 1
ATOM 729 C CA . ASP A 1 90 ? 13.668 -7.097 -9.163 1.00 62.84 90 ASP A CA 1
ATOM 730 C C . ASP A 1 90 ? 14.950 -6.344 -9.561 1.00 62.84 90 ASP A C 1
ATOM 732 O O . ASP A 1 90 ? 15.356 -5.382 -8.911 1.00 62.84 90 ASP A O 1
ATOM 736 N N . VAL A 1 91 ? 15.610 -6.782 -10.630 1.00 64.44 91 VAL A N 1
ATOM 737 C CA . VAL A 1 91 ? 16.826 -6.144 -11.182 1.00 64.44 91 VAL A CA 1
ATOM 738 C C . VAL A 1 91 ? 16.511 -4.892 -12.014 1.00 64.44 91 VAL A C 1
ATOM 740 O O . VAL A 1 91 ? 17.402 -4.302 -12.626 1.00 64.44 91 VAL A O 1
ATOM 743 N N . GLU A 1 92 ? 15.233 -4.527 -12.096 1.00 76.38 92 GLU A N 1
ATOM 744 C CA . GLU A 1 92 ? 14.707 -3.364 -12.805 1.00 76.38 92 GLU A CA 1
ATOM 745 C C . GLU A 1 92 ? 14.540 -2.179 -11.840 1.00 76.38 92 GLU A C 1
ATOM 747 O O . GLU A 1 92 ? 14.335 -2.364 -10.644 1.00 76.38 92 GLU A O 1
ATOM 752 N N . ASP A 1 93 ? 14.606 -0.947 -12.346 1.00 83.75 93 ASP A N 1
ATOM 753 C CA . ASP A 1 93 ? 14.428 0.244 -11.511 1.00 83.75 93 ASP A CA 1
ATOM 754 C C . ASP A 1 93 ? 12.931 0.483 -11.269 1.00 83.75 93 ASP A C 1
ATOM 756 O O . ASP A 1 93 ? 12.182 0.730 -12.223 1.00 83.75 93 ASP A O 1
ATOM 760 N N . LEU A 1 94 ? 12.479 0.461 -10.011 1.00 84.12 94 LEU A N 1
ATOM 761 C CA . LEU A 1 94 ? 11.113 0.862 -9.675 1.00 84.12 94 LEU A CA 1
ATOM 762 C C . LEU A 1 94 ? 10.935 2.355 -9.974 1.00 84.12 94 LEU A C 1
ATOM 764 O O . LEU A 1 94 ? 11.683 3.205 -9.494 1.00 84.12 94 LEU A O 1
ATOM 768 N N . ALA A 1 95 ? 9.946 2.672 -10.800 1.00 88.06 95 ALA A N 1
ATOM 769 C CA . ALA A 1 95 ? 9.679 4.016 -11.286 1.00 88.06 95 ALA A CA 1
ATOM 770 C C . ALA A 1 95 ? 8.410 4.637 -10.717 1.00 88.06 95 ALA A C 1
ATOM 772 O O . ALA A 1 95 ? 8.315 5.862 -10.725 1.00 88.06 95 ALA A O 1
ATOM 773 N N . ALA A 1 96 ? 7.426 3.826 -10.323 1.00 89.69 96 ALA A N 1
ATOM 774 C CA . ALA A 1 96 ? 6.262 4.303 -9.595 1.00 89.69 96 ALA A CA 1
ATOM 775 C C . ALA A 1 96 ? 5.482 3.169 -8.919 1.00 89.69 96 ALA A C 1
ATOM 777 O O . ALA A 1 96 ? 5.504 2.033 -9.388 1.00 89.69 96 ALA A O 1
ATOM 778 N N . ILE A 1 97 ? 4.715 3.518 -7.886 1.00 89.19 97 ILE A N 1
ATOM 779 C CA . ILE A 1 97 ? 3.620 2.712 -7.337 1.00 89.19 97 ILE A CA 1
ATOM 780 C C . ILE A 1 97 ? 2.345 3.538 -7.452 1.00 89.19 97 ILE A C 1
ATOM 782 O O . ILE A 1 97 ? 2.292 4.667 -6.957 1.00 89.19 97 ILE A O 1
ATOM 786 N N . ARG A 1 98 ? 1.322 2.974 -8.098 1.00 94.00 98 ARG A N 1
ATOM 787 C CA . ARG A 1 98 ? 0.030 3.632 -8.300 1.00 94.00 98 ARG A CA 1
ATOM 788 C C . ARG A 1 98 ? -1.111 2.721 -7.910 1.00 94.00 98 ARG A C 1
ATOM 790 O O . ARG A 1 98 ? -1.071 1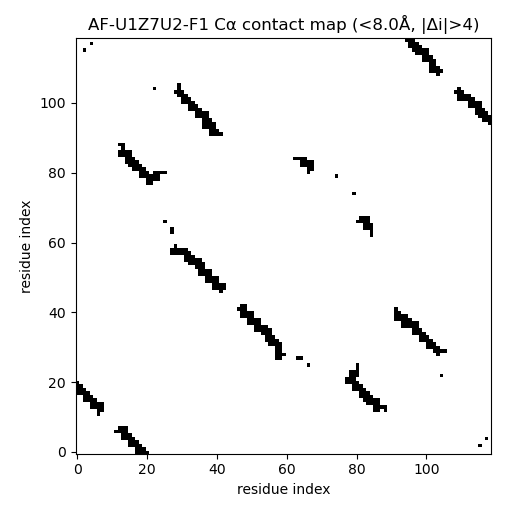.535 -8.210 1.00 94.00 98 ARG A O 1
ATOM 797 N N . GLY A 1 99 ? -2.133 3.270 -7.271 1.00 94.31 99 GLY A N 1
ATOM 798 C CA . GLY A 1 99 ? -3.305 2.492 -6.890 1.00 94.31 99 GLY A CA 1
ATOM 799 C C . GLY A 1 99 ? -4.138 3.167 -5.821 1.00 94.31 99 GLY A C 1
ATOM 800 O O . GLY A 1 99 ? -3.982 4.356 -5.552 1.00 94.31 99 GLY A O 1
ATOM 801 N N . SER A 1 100 ? -5.009 2.388 -5.197 1.00 94.50 100 SER A N 1
ATOM 802 C CA . SER A 1 100 ? -5.871 2.844 -4.119 1.00 94.50 100 SER A CA 1
ATOM 803 C C . SER A 1 100 ? -5.664 1.995 -2.876 1.00 94.50 100 SER A C 1
ATOM 805 O O . SER A 1 100 ? -5.652 0.766 -2.933 1.00 94.50 100 SER A O 1
ATOM 807 N N . LEU A 1 101 ? -5.498 2.669 -1.744 1.00 91.94 101 LEU A N 1
ATOM 808 C CA . LEU A 1 101 ? -5.297 2.073 -0.437 1.00 91.94 101 LEU A CA 1
ATOM 809 C C . LEU A 1 101 ? -6.577 2.222 0.384 1.00 91.94 101 LEU A C 1
ATOM 811 O O . LEU A 1 101 ? -6.991 3.336 0.712 1.00 91.94 101 LEU A O 1
ATOM 815 N N . THR A 1 102 ? -7.187 1.101 0.746 1.00 92.38 102 THR A N 1
ATOM 816 C CA . THR A 1 102 ? -8.420 1.066 1.534 1.00 92.38 102 THR A CA 1
ATOM 817 C C . THR A 1 102 ? -8.113 0.643 2.963 1.00 92.38 102 THR A C 1
ATOM 819 O O . THR A 1 102 ? -7.352 -0.295 3.191 1.00 92.38 102 THR A O 1
ATOM 822 N N . TYR A 1 103 ? -8.719 1.335 3.931 1.00 88.88 103 TYR A N 1
ATOM 823 C CA . TYR A 1 103 ? -8.624 0.991 5.347 1.00 88.88 103 TYR A CA 1
ATOM 824 C C . TYR A 1 103 ? -9.989 0.627 5.921 1.00 88.88 103 TYR A C 1
ATOM 826 O O . TYR A 1 103 ? -10.947 1.398 5.832 1.00 88.88 103 TYR A O 1
ATOM 834 N N . GLN A 1 104 ? -10.033 -0.539 6.550 1.00 89.88 104 GLN A N 1
ATOM 835 C CA . GLN A 1 104 ? -11.188 -1.143 7.180 1.00 89.88 104 GLN A CA 1
ATOM 836 C C . GLN A 1 104 ? -10.831 -1.529 8.632 1.00 89.88 104 GLN A C 1
ATOM 838 O O . GLN A 1 104 ? -10.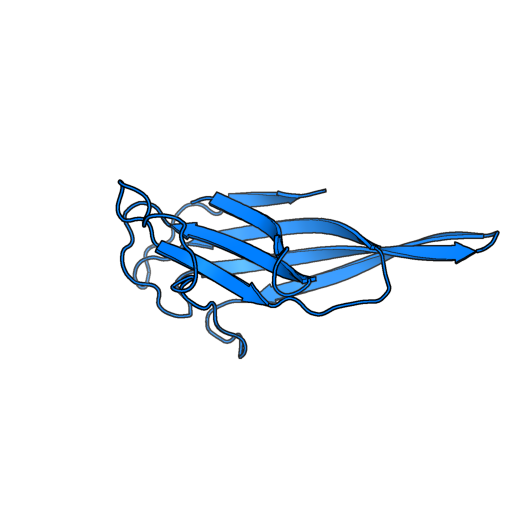445 -2.666 8.900 1.00 89.88 104 GLN A O 1
ATOM 843 N N . PRO A 1 105 ? -10.925 -0.598 9.600 1.00 84.19 105 PRO A N 1
ATOM 844 C CA . PRO A 1 105 ? -10.552 -0.860 10.997 1.00 84.19 105 PRO A CA 1
ATOM 845 C C . PRO A 1 105 ? -11.411 -1.937 11.671 1.00 84.19 105 PRO A C 1
ATOM 847 O O . PRO A 1 105 ? -10.962 -2.592 12.610 1.00 84.19 105 PRO A O 1
ATOM 850 N N . ILE A 1 106 ? -12.660 -2.091 11.230 1.00 86.00 106 ILE A N 1
ATOM 851 C CA . ILE A 1 106 ? -13.602 -3.116 11.686 1.00 86.00 106 ILE A CA 1
ATOM 852 C C . ILE A 1 106 ? -14.419 -3.612 10.493 1.00 86.00 106 ILE A C 1
ATOM 854 O O . ILE A 1 106 ? -14.622 -2.881 9.519 1.00 86.00 106 ILE A O 1
ATOM 858 N N . GLU A 1 107 ? -14.906 -4.849 10.571 1.00 83.44 107 GLU A N 1
ATOM 859 C CA . GLU A 1 107 ? -15.705 -5.455 9.507 1.00 83.44 107 GLU A CA 1
ATOM 860 C C . GLU A 1 107 ? -16.903 -4.561 9.120 1.00 83.44 107 GLU A C 1
ATOM 862 O O . GLU A 1 107 ? -17.613 -4.046 9.983 1.00 83.44 107 GLU A O 1
ATOM 867 N N . GLY A 1 108 ? -17.095 -4.323 7.819 1.00 85.00 108 GLY A N 1
ATOM 868 C CA . GLY A 1 108 ? -18.154 -3.463 7.289 1.00 85.00 108 GLY A CA 1
ATOM 869 C C . GLY A 1 108 ? -17.946 -1.946 7.415 1.00 85.00 108 GLY A C 1
ATOM 870 O O . GLY A 1 108 ? -18.749 -1.204 6.848 1.00 85.00 108 GLY A O 1
ATOM 871 N N . LEU A 1 109 ? -16.899 -1.452 8.095 1.00 87.69 109 LEU A N 1
ATOM 872 C CA . LEU A 1 109 ? -16.592 -0.016 8.166 1.00 87.69 109 LEU A CA 1
ATOM 873 C C . LEU A 1 109 ? -15.385 0.332 7.297 1.00 87.69 109 LEU A C 1
ATOM 875 O O . LEU A 1 109 ? -14.246 0.143 7.712 1.00 87.69 109 LEU A O 1
ATOM 879 N N . TYR A 1 110 ? -15.640 0.916 6.131 1.00 87.69 110 TYR A N 1
ATOM 880 C CA . TYR A 1 110 ? -14.600 1.376 5.215 1.00 87.69 110 TYR A CA 1
ATOM 881 C C . TYR A 1 110 ? -14.383 2.878 5.366 1.00 87.69 110 TYR A C 1
ATOM 883 O O . TYR A 1 110 ? -15.332 3.663 5.285 1.00 87.69 110 TYR A O 1
ATOM 891 N N . LEU A 1 111 ? -13.131 3.289 5.559 1.00 88.88 111 LEU A N 1
ATOM 892 C CA . LEU A 1 111 ? -12.761 4.681 5.335 1.00 88.88 111 LEU A CA 1
ATOM 893 C C . LEU A 1 111 ? -12.651 4.956 3.829 1.00 88.88 111 LEU A C 1
ATOM 895 O O . LEU A 1 111 ? -12.396 4.025 3.060 1.00 88.88 111 LEU A O 1
ATOM 899 N N . PRO A 1 112 ? -12.813 6.222 3.396 1.00 90.94 112 PRO A N 1
ATOM 900 C CA . PRO A 1 112 ? -12.559 6.600 2.014 1.00 90.94 112 PRO A CA 1
ATOM 901 C C . PRO A 1 112 ? -11.172 6.118 1.562 1.00 90.94 112 PRO A C 1
ATOM 903 O O . PRO A 1 112 ? -10.199 6.349 2.292 1.00 90.94 112 PRO A O 1
ATOM 906 N N . PRO A 1 113 ? -11.072 5.461 0.393 1.00 91.88 113 PRO A N 1
ATOM 907 C CA . PRO A 1 113 ? -9.788 5.044 -0.143 1.00 91.88 113 PRO A CA 1
ATOM 908 C C . PRO A 1 113 ? -8.860 6.241 -0.357 1.00 91.88 113 PRO A C 1
ATOM 910 O O . PRO A 1 113 ? -9.308 7.354 -0.643 1.00 91.88 113 PRO A O 1
ATOM 913 N N . ILE A 1 114 ? -7.561 6.004 -0.205 1.00 91.25 114 ILE A N 1
ATOM 914 C CA . ILE A 1 114 ? -6.517 6.989 -0.475 1.00 91.25 114 ILE A CA 1
ATOM 915 C C . ILE A 1 114 ? -5.834 6.606 -1.777 1.00 91.25 114 ILE A C 1
ATOM 917 O O . ILE A 1 114 ? -5.315 5.497 -1.897 1.00 91.25 114 ILE A O 1
ATOM 921 N N . ASP A 1 115 ? -5.789 7.540 -2.719 1.00 92.69 115 ASP A N 1
ATOM 922 C CA . ASP A 1 115 ? -5.024 7.358 -3.945 1.00 92.69 115 ASP A CA 1
ATOM 923 C C . ASP A 1 115 ? -3.528 7.452 -3.644 1.00 92.69 115 ASP A C 1
ATOM 925 O O . ASP A 1 115 ? -3.047 8.389 -2.999 1.00 92.69 115 ASP A O 1
ATOM 929 N N . ILE A 1 116 ? -2.794 6.455 -4.115 1.00 89.62 116 ILE A N 1
ATOM 930 C CA . ILE A 1 116 ? -1.346 6.371 -4.022 1.00 89.62 116 ILE A CA 1
ATOM 931 C C . ILE A 1 116 ? -0.779 6.680 -5.404 1.00 89.62 116 ILE A C 1
ATOM 933 O O . ILE A 1 116 ? -1.116 6.016 -6.381 1.00 89.62 116 ILE A O 1
ATOM 937 N N . ASP A 1 117 ? 0.098 7.678 -5.464 1.00 91.00 117 ASP A N 1
ATOM 938 C CA . ASP A 1 117 ? 0.949 7.984 -6.615 1.00 91.00 117 ASP A CA 1
ATOM 939 C C . ASP A 1 117 ? 2.338 8.335 -6.079 1.00 91.00 117 ASP A C 1
ATOM 941 O O . ASP A 1 117 ? 2.598 9.456 -5.640 1.00 91.00 117 ASP A O 1
ATOM 945 N N . LEU A 1 118 ? 3.203 7.325 -6.017 1.00 85.00 118 LEU A N 1
ATOM 946 C CA . LEU A 1 118 ? 4.600 7.464 -5.617 1.00 85.00 118 LEU A CA 1
ATOM 947 C C . LEU A 1 118 ? 5.469 7.279 -6.854 1.00 85.00 118 LEU A C 1
ATOM 949 O O . LEU A 1 118 ? 5.286 6.292 -7.561 1.00 85.00 118 LEU A O 1
ATOM 953 N N . SER A 1 119 ? 6.410 8.188 -7.107 1.00 82.75 119 SER A N 1
ATOM 954 C CA . SER A 1 119 ? 7.309 8.174 -8.273 1.00 82.75 119 SER A CA 1
ATOM 955 C C . SER A 1 119 ? 8.704 8.669 -7.937 1.00 82.75 119 SER A C 1
ATOM 957 O O . SER A 1 119 ? 8.760 9.624 -7.127 1.00 82.75 119 SER A O 1
#

Mean predicted aligned error: 8.58 Å

Radius of gyration: 15.74 Å; Cα contacts (8 Å, |Δi|>4): 232; chains: 1; bounding box: 39×25×48 Å

Solvent-accessible surface area (backbone atoms only — not comparable to full-atom values): 7068 Å² total; per-residue (Å²): 116,51,78,49,77,48,68,39,90,86,78,71,39,43,32,44,39,40,37,38,73,80,32,76,76,88,58,85,44,30,50,33,36,50,36,31,34,34,32,38,38,81,62,64,96,81,40,71,48,80,46,78,42,84,44,71,46,35,61,86,43,91,75,65,73,39,71,66,85,84,59,96,64,70,78,50,95,74,51,37,35,47,31,34,36,86,50,86,88,65,101,49,47,82,54,32,42,41,35,40,39,36,43,27,92,45,93,96,45,72,52,83,63,43,80,43,81,46,112

Sequence (119 aa):
MQYAHYIDPRSSQWVNELRLPGQHEYRQGMVSFDGHEEWKRSTGLLGSAKRCVPLVWGEDDPIPFDIDIGTRVVPEADGSVRLRRAYHEDVEDLAAIRGSLTYQPIEGLYLPPIDIDLS

pLDDT: mean 78.65, std 11.33, range [46.91, 94.5]